Protein AF-A0A3M0XKA7-F1 (afdb_monomer_lite)

Sequence (68 aa):
HPASPNARDSLGEALEAGGRFQEAAAAYRQALELGRGRQDPNLALYRSHLNRVQQKTGPREPSPGPAR

pLDDT: mean 86.7, std 17.02, range [46.19, 98.06]

Foldseek 3Di:
DCQALVNLQVVLVVCVVVVVLVSSLVSLVSSLVSCVVVVNPCNVVSVVSNVVSCVVVDPPDPDPDPDD

Radius of gyration: 12.86 Å; chains: 1; bounding box: 32×37×28 Å

Structure (mmCIF, N/CA/C/O backbone):
data_AF-A0A3M0XKA7-F1
#
_entry.id   AF-A0A3M0XKA7-F1
#
loop_
_atom_site.group_PDB
_atom_site.id
_atom_site.type_symbol
_atom_site.label_atom_id
_atom_site.label_alt_id
_atom_site.label_comp_id
_atom_site.label_asym_id
_atom_site.label_entity_id
_atom_site.label_seq_id
_atom_site.pdbx_PDB_ins_code
_atom_site.Cartn_x
_atom_site.Cartn_y
_atom_site.Cartn_z
_atom_site.occupancy
_atom_site.B_iso_or_equiv
_atom_site.auth_seq_id
_atom_site.auth_comp_id
_atom_site.auth_asym_id
_atom_site.auth_atom_id
_atom_site.pdbx_PDB_model_num
ATOM 1 N N . HIS A 1 1 ? 13.706 1.992 -6.730 1.00 50.53 1 HIS A N 1
ATOM 2 C CA . HIS A 1 1 ? 13.208 3.334 -7.107 1.00 50.53 1 HIS A CA 1
ATOM 3 C C . HIS A 1 1 ? 11.944 3.617 -6.295 1.00 50.53 1 HIS A C 1
ATOM 5 O O . HIS A 1 1 ? 11.079 2.751 -6.305 1.00 50.53 1 HIS A O 1
ATOM 11 N N . PRO A 1 2 ? 11.780 4.774 -5.630 1.00 58.38 2 PRO A N 1
ATOM 12 C CA . PRO A 1 2 ? 10.598 5.137 -4.808 1.00 58.38 2 PRO A CA 1
ATOM 13 C C . PRO A 1 2 ? 9.257 5.254 -5.582 1.00 58.38 2 PRO A C 1
ATOM 15 O O . PRO A 1 2 ? 8.246 5.737 -5.072 1.00 58.38 2 PRO A O 1
ATOM 18 N N . ALA A 1 3 ? 9.250 4.800 -6.837 1.00 71.69 3 ALA A N 1
ATOM 19 C CA . ALA A 1 3 ? 8.111 4.742 -7.744 1.00 71.69 3 ALA A CA 1
ATOM 20 C C . ALA A 1 3 ? 7.859 3.307 -8.252 1.00 71.69 3 ALA A C 1
ATOM 22 O O . ALA A 1 3 ? 7.265 3.130 -9.315 1.00 71.69 3 ALA A O 1
ATOM 23 N N . SER A 1 4 ? 8.360 2.277 -7.555 1.00 90.12 4 SER A N 1
ATOM 24 C CA . SER A 1 4 ? 7.975 0.895 -7.852 1.00 90.12 4 SER A CA 1
ATOM 25 C C . SER A 1 4 ? 6.603 0.579 -7.241 1.00 90.12 4 SER A C 1
ATOM 27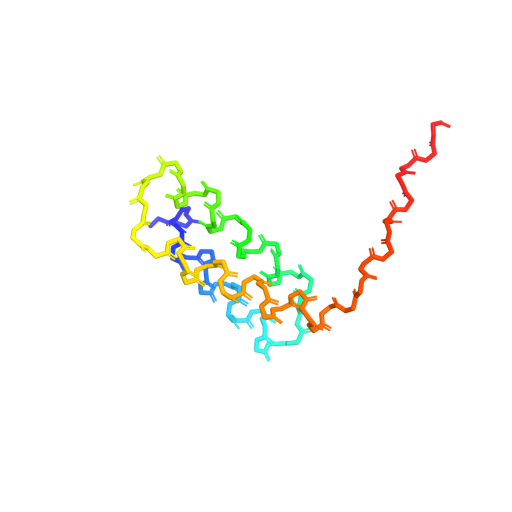 O O . SER A 1 4 ? 6.288 1.093 -6.162 1.00 90.12 4 SER A O 1
ATOM 29 N N . PRO A 1 5 ? 5.800 -0.282 -7.892 1.00 94.19 5 PRO A N 1
ATOM 30 C CA . PRO A 1 5 ? 4.541 -0.776 -7.336 1.00 94.19 5 PRO A CA 1
ATOM 31 C C . PRO A 1 5 ? 4.722 -1.360 -5.928 1.00 94.19 5 PRO A C 1
ATOM 33 O O . PRO A 1 5 ? 4.023 -0.952 -5.006 1.00 94.19 5 PRO A O 1
ATOM 36 N N . ASN A 1 6 ? 5.756 -2.186 -5.726 1.00 93.69 6 ASN A N 1
ATOM 37 C CA . ASN A 1 6 ? 6.085 -2.784 -4.427 1.00 93.69 6 ASN A CA 1
ATOM 38 C C . ASN A 1 6 ? 6.369 -1.740 -3.339 1.00 93.69 6 ASN A C 1
ATOM 40 O O . ASN A 1 6 ? 5.971 -1.930 -2.200 1.00 93.69 6 ASN A O 1
ATOM 44 N N . ALA A 1 7 ? 7.035 -0.625 -3.662 1.00 95.19 7 ALA A N 1
ATOM 45 C CA . ALA A 1 7 ? 7.306 0.406 -2.658 1.00 95.19 7 ALA A CA 1
ATOM 46 C C . ALA A 1 7 ? 6.016 1.100 -2.191 1.00 95.19 7 ALA A C 1
ATOM 48 O O . ALA A 1 7 ? 5.900 1.469 -1.025 1.00 95.19 7 ALA A O 1
ATOM 49 N N . ARG A 1 8 ? 5.040 1.274 -3.094 1.00 95.75 8 ARG A N 1
ATOM 50 C CA . ARG A 1 8 ? 3.714 1.802 -2.742 1.00 95.75 8 ARG A CA 1
ATOM 51 C C . ARG A 1 8 ? 2.881 0.782 -1.977 1.00 95.75 8 ARG A C 1
ATOM 53 O O . ARG A 1 8 ? 2.159 1.177 -1.070 1.00 95.75 8 ARG A O 1
ATOM 60 N N . ASP A 1 9 ? 3.029 -0.498 -2.293 1.00 96.69 9 ASP A N 1
ATOM 61 C CA . ASP A 1 9 ? 2.400 -1.586 -1.549 1.00 96.69 9 ASP A CA 1
ATOM 62 C C . ASP A 1 9 ? 2.915 -1.656 -0.104 1.00 96.69 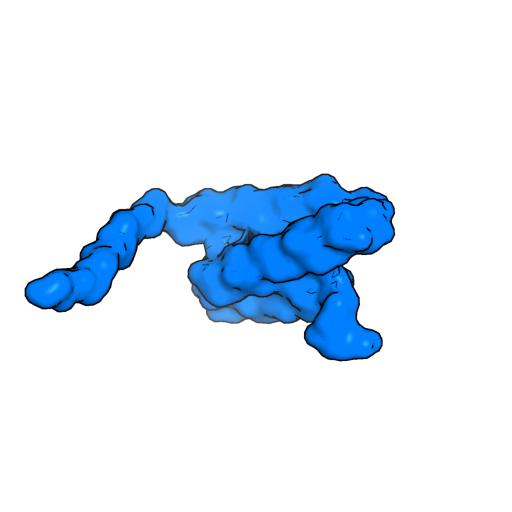9 ASP A C 1
ATOM 64 O O . ASP A 1 9 ? 2.126 -1.510 0.824 1.00 96.69 9 ASP A O 1
ATOM 68 N N . SER A 1 10 ? 4.236 -1.706 0.106 1.00 96.69 10 SER A N 1
ATOM 69 C CA . SER A 1 10 ? 4.822 -1.728 1.455 1.00 96.69 10 SER A CA 1
ATOM 70 C C . SER A 1 10 ? 4.511 -0.466 2.269 1.00 96.69 10 SER A C 1
ATOM 72 O O . SER A 1 10 ? 4.332 -0.535 3.485 1.00 96.69 10 SER A O 1
ATOM 74 N N . LEU A 1 11 ? 4.408 0.702 1.620 1.00 96.94 11 LEU A N 1
ATOM 75 C CA . LEU A 1 11 ? 3.912 1.914 2.279 1.00 96.94 11 LEU A CA 1
ATOM 76 C C . LEU A 1 11 ? 2.452 1.743 2.726 1.00 96.94 11 LEU A C 1
ATOM 78 O O . LEU A 1 11 ? 2.103 2.142 3.835 1.00 96.94 11 LEU A O 1
ATOM 82 N N . GLY A 1 12 ? 1.609 1.150 1.879 1.00 97.38 12 GLY A N 1
ATOM 83 C CA . GLY A 1 12 ? 0.229 0.820 2.217 1.00 97.38 12 GLY A CA 1
ATOM 84 C C . GLY A 1 12 ? 0.134 -0.114 3.420 1.00 97.38 12 GLY A C 1
ATOM 85 O O . GLY A 1 12 ? -0.653 0.156 4.325 1.00 97.38 12 GLY A O 1
ATOM 86 N N . GLU A 1 13 ? 0.983 -1.139 3.484 1.00 97.88 13 GLU A N 1
ATOM 87 C CA . GLU A 1 13 ? 1.044 -2.073 4.614 1.00 97.88 13 GLU A CA 1
ATOM 88 C C . GLU A 1 13 ? 1.449 -1.369 5.912 1.00 97.88 13 GLU A C 1
ATOM 90 O O . GLU A 1 13 ? 0.804 -1.551 6.945 1.00 97.88 13 GLU A O 1
ATOM 95 N N . ALA A 1 14 ? 2.468 -0.506 5.858 1.00 98.06 14 ALA A N 1
ATOM 96 C CA . ALA A 1 14 ? 2.910 0.270 7.015 1.00 98.06 14 ALA A CA 1
ATOM 97 C C . ALA A 1 14 ? 1.820 1.236 7.518 1.00 98.06 14 ALA A C 1
ATOM 99 O O . ALA A 1 14 ? 1.592 1.358 8.723 1.00 98.06 14 ALA A O 1
ATOM 100 N N . LEU A 1 15 ? 1.111 1.903 6.603 1.00 97.81 15 LEU A N 1
ATOM 101 C CA . LEU A 1 15 ? -0.011 2.784 6.937 1.00 97.81 15 LEU A CA 1
ATOM 102 C C . LEU A 1 15 ? -1.197 1.998 7.507 1.00 97.81 15 LEU A C 1
ATOM 104 O O . LEU A 1 15 ? -1.817 2.437 8.475 1.00 97.81 15 LEU A O 1
ATOM 108 N N . GLU A 1 16 ? -1.496 0.828 6.941 1.00 97.06 16 GLU A N 1
ATOM 109 C CA . GLU A 1 16 ? -2.542 -0.068 7.429 1.00 97.06 16 GLU A CA 1
ATOM 110 C C . GLU A 1 16 ? -2.237 -0.567 8.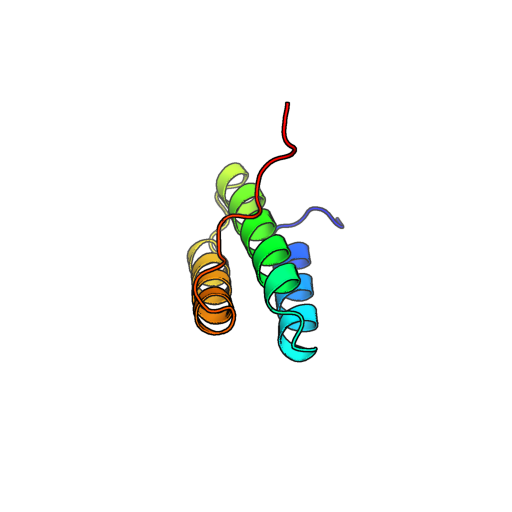844 1.00 97.06 16 GLU A C 1
ATOM 112 O O . GLU A 1 16 ? -3.127 -0.543 9.695 1.00 97.06 16 GLU A O 1
ATOM 117 N N . ALA A 1 17 ? -0.991 -0.961 9.116 1.00 97.25 17 ALA A N 1
ATOM 118 C CA . ALA A 1 17 ? -0.542 -1.351 10.450 1.00 97.25 17 ALA A CA 1
ATOM 119 C C . ALA A 1 17 ? -0.675 -0.200 11.464 1.00 97.25 17 ALA A C 1
ATOM 121 O O . ALA A 1 17 ? -0.992 -0.435 12.627 1.00 97.25 17 ALA A O 1
ATOM 122 N N . GLY A 1 18 ? -0.505 1.046 11.013 1.00 96.50 18 GLY A N 1
ATOM 123 C CA . GLY A 1 18 ? -0.730 2.251 11.814 1.00 96.50 18 GLY A CA 1
ATOM 124 C C . GLY A 1 18 ? -2.194 2.692 11.935 1.00 96.50 18 GLY A C 1
ATOM 125 O O . GLY A 1 18 ? -2.449 3.773 12.459 1.00 96.50 18 GLY A O 1
ATOM 126 N N . GLY A 1 19 ? -3.160 1.928 11.409 1.00 95.56 19 GLY A N 1
ATOM 127 C CA . GLY A 1 19 ? -4.587 2.282 11.426 1.00 95.56 19 GLY A CA 1
ATOM 128 C C . GLY A 1 19 ? -4.982 3.404 10.456 1.00 95.56 19 GLY A C 1
ATOM 129 O O . GLY A 1 19 ? -6.137 3.829 10.417 1.00 95.56 19 GLY A O 1
ATOM 130 N N . ARG A 1 20 ? -4.048 3.881 9.626 1.00 96.81 20 ARG A N 1
ATOM 131 C CA . ARG A 1 20 ? -4.234 4.979 8.665 1.00 96.81 20 ARG A CA 1
ATOM 132 C C . ARG A 1 20 ? -4.851 4.456 7.367 1.00 96.81 20 ARG A C 1
ATOM 134 O O . ARG A 1 20 ? -4.274 4.554 6.284 1.00 96.81 20 ARG A O 1
ATOM 141 N N . PHE A 1 21 ? -6.040 3.864 7.467 1.00 95.06 21 PHE A N 1
ATOM 142 C CA . PHE A 1 21 ? -6.633 3.072 6.383 1.00 95.06 21 PHE A CA 1
ATOM 143 C C . PHE A 1 21 ? -6.943 3.877 5.106 1.00 95.06 21 PHE A C 1
ATOM 145 O O . PHE A 1 21 ? -6.797 3.350 4.004 1.00 95.06 21 PHE A O 1
ATOM 152 N N . GLN A 1 22 ? -7.314 5.158 5.223 1.00 94.19 22 GLN A N 1
ATOM 153 C CA . GLN A 1 22 ? -7.539 6.036 4.060 1.00 94.19 22 GLN A CA 1
ATOM 154 C C . GLN A 1 22 ? -6.252 6.256 3.249 1.00 94.19 22 GLN A C 1
ATOM 156 O O . GLN A 1 22 ? -6.269 6.235 2.017 1.00 94.19 22 GLN A O 1
ATOM 161 N N . GLU A 1 23 ? -5.124 6.436 3.933 1.00 95.69 23 GLU A N 1
ATOM 162 C CA . GLU A 1 23 ? -3.825 6.661 3.296 1.00 95.69 23 GLU A CA 1
ATOM 163 C C . GLU A 1 23 ? -3.247 5.354 2.756 1.00 95.69 23 GLU A C 1
ATOM 165 O O . GLU A 1 23 ? -2.716 5.338 1.646 1.00 95.69 23 GLU A O 1
ATOM 170 N N . ALA A 1 24 ? -3.453 4.240 3.466 1.00 97.31 24 ALA A N 1
ATOM 171 C CA . ALA A 1 24 ? -3.148 2.908 2.954 1.00 97.31 24 ALA A CA 1
ATOM 172 C C . ALA A 1 24 ? -3.887 2.638 1.631 1.00 97.31 24 ALA A C 1
ATOM 174 O O . ALA A 1 24 ? -3.279 2.229 0.643 1.00 97.31 24 ALA A O 1
ATOM 175 N N . ALA A 1 25 ? -5.183 2.962 1.561 1.00 96.25 25 ALA A N 1
ATOM 176 C CA . ALA A 1 25 ? -5.969 2.829 0.336 1.00 96.25 25 ALA A CA 1
ATOM 177 C C . ALA A 1 25 ? -5.448 3.721 -0.806 1.00 96.25 25 ALA A C 1
ATOM 179 O O . ALA A 1 25 ? -5.520 3.344 -1.977 1.00 96.25 25 ALA A O 1
ATOM 180 N N . ALA A 1 26 ? -4.922 4.912 -0.508 1.00 96.06 26 ALA A N 1
ATOM 181 C CA . ALA A 1 26 ? -4.261 5.742 -1.515 1.00 96.06 26 ALA A CA 1
ATOM 182 C C . ALA A 1 26 ? -2.963 5.090 -2.027 1.00 96.06 26 ALA A C 1
ATOM 184 O O . ALA A 1 26 ? -2.758 5.032 -3.239 1.00 96.06 26 ALA A O 1
ATOM 185 N N . ALA A 1 27 ? -2.142 4.535 -1.134 1.00 96.75 27 ALA A N 1
ATOM 186 C CA . ALA A 1 27 ? -0.892 3.871 -1.490 1.00 96.75 27 ALA A CA 1
ATOM 187 C C . ALA A 1 27 ? -1.122 2.608 -2.347 1.00 96.75 27 ALA A C 1
ATOM 189 O O . ALA A 1 27 ? -0.539 2.487 -3.426 1.00 96.75 27 ALA A O 1
ATOM 190 N N . TYR A 1 28 ? -2.050 1.726 -1.956 1.00 97.00 28 TYR A N 1
ATOM 191 C CA . TYR A 1 28 ? -2.383 0.527 -2.739 1.00 97.00 28 TYR A CA 1
ATOM 192 C C . TYR A 1 28 ? -3.003 0.853 -4.107 1.00 97.00 28 TYR A C 1
ATOM 194 O O . TYR A 1 28 ? -2.738 0.156 -5.088 1.00 97.00 28 TYR A O 1
ATOM 202 N N . ARG A 1 29 ? -3.787 1.938 -4.223 1.00 96.38 29 ARG A N 1
ATOM 203 C CA . ARG A 1 29 ? -4.269 2.419 -5.533 1.00 96.38 29 ARG A CA 1
ATOM 204 C C . ARG A 1 29 ? -3.115 2.811 -6.448 1.00 96.38 29 ARG A C 1
ATOM 206 O O . ARG A 1 29 ? -3.094 2.385 -7.598 1.00 96.38 29 ARG A O 1
ATOM 213 N N . GLN A 1 30 ? -2.130 3.539 -5.930 1.00 95.94 30 GLN A N 1
ATOM 214 C CA . GLN A 1 30 ? -0.946 3.898 -6.711 1.00 95.94 30 GLN A CA 1
ATOM 215 C C . GLN A 1 30 ? -0.108 2.669 -7.085 1.00 95.94 30 GLN A C 1
ATOM 217 O O . GLN A 1 30 ? 0.405 2.605 -8.201 1.00 95.94 30 GLN A O 1
ATOM 222 N N . ALA A 1 31 ? 0.010 1.675 -6.195 1.00 96.75 31 ALA A N 1
ATOM 223 C CA . ALA A 1 31 ? 0.660 0.402 -6.513 1.00 96.75 31 ALA A CA 1
ATOM 224 C C . ALA A 1 31 ? -0.032 -0.299 -7.695 1.00 96.75 31 ALA A C 1
ATOM 226 O O . ALA A 1 31 ? 0.635 -0.727 -8.636 1.00 96.75 31 ALA A O 1
ATOM 227 N N . LEU A 1 32 ? -1.370 -0.336 -7.704 1.00 96.50 32 LEU A N 1
ATOM 228 C CA . LEU A 1 32 ? -2.158 -0.880 -8.815 1.00 96.50 32 LEU A CA 1
ATOM 229 C C . LEU A 1 32 ? -1.971 -0.111 -10.122 1.00 96.50 32 LEU A C 1
ATOM 231 O O . LEU A 1 32 ? -1.827 -0.731 -11.173 1.00 96.50 32 LEU A O 1
ATOM 235 N N . GLU A 1 33 ? -1.993 1.219 -10.086 1.00 95.62 33 GLU A N 1
ATOM 236 C CA . GLU A 1 33 ? -1.814 2.054 -11.280 1.00 95.62 33 GLU A CA 1
ATOM 237 C C . GLU A 1 33 ? -0.426 1.852 -11.896 1.00 95.62 33 GLU A C 1
ATOM 239 O O . GLU A 1 33 ? -0.306 1.579 -13.093 1.00 95.62 33 GLU A O 1
ATOM 244 N N . LEU A 1 34 ? 0.619 1.895 -11.065 1.00 94.81 34 LEU A N 1
ATOM 245 C CA . LEU A 1 34 ? 1.997 1.666 -11.497 1.00 94.81 34 LEU A CA 1
ATOM 246 C C . LEU A 1 34 ? 2.207 0.228 -11.979 1.00 94.81 34 LEU A C 1
ATOM 248 O O . LEU A 1 34 ? 2.896 0.013 -12.976 1.00 94.81 34 LEU A O 1
ATOM 252 N N . GLY A 1 35 ? 1.614 -0.749 -11.290 1.00 94.69 35 GLY A N 1
ATOM 253 C CA . GLY A 1 35 ? 1.696 -2.158 -11.657 1.00 94.69 35 GLY A CA 1
ATOM 254 C C . GLY A 1 35 ? 1.015 -2.442 -12.994 1.00 94.69 35 GLY A C 1
ATOM 255 O O . GLY A 1 35 ? 1.557 -3.179 -13.810 1.00 94.69 35 GLY A O 1
ATOM 256 N N . ARG A 1 36 ? -0.129 -1.802 -13.278 1.00 94.44 36 ARG A N 1
ATOM 257 C CA . ARG A 1 36 ? -0.867 -1.986 -14.540 1.00 94.44 36 ARG A CA 1
ATOM 258 C C . ARG A 1 36 ? -0.052 -1.496 -15.723 1.00 94.44 36 ARG A C 1
ATOM 260 O O . ARG A 1 36 ? 0.071 -2.218 -16.706 1.00 94.44 36 ARG A O 1
ATOM 267 N N . GLY A 1 37 ? 0.554 -0.314 -15.595 1.00 91.44 37 GLY A N 1
ATOM 268 C CA . GLY A 1 37 ? 1.428 0.244 -16.630 1.00 91.44 37 GLY A CA 1
ATOM 269 C C . GLY A 1 37 ? 2.684 -0.591 -16.899 1.00 91.44 37 GLY A C 1
ATOM 270 O O . GLY A 1 37 ? 3.305 -0.432 -17.943 1.00 91.44 37 GLY A O 1
ATOM 271 N N . ARG A 1 38 ? 3.058 -1.483 -15.973 1.00 90.12 38 ARG A N 1
ATOM 272 C CA . ARG A 1 38 ? 4.258 -2.331 -16.049 1.00 90.12 38 ARG A CA 1
ATOM 273 C C . ARG A 1 38 ? 3.952 -3.820 -16.227 1.00 90.12 38 ARG A C 1
ATOM 275 O O . ARG A 1 38 ? 4.889 -4.607 -16.246 1.00 90.12 38 ARG A O 1
ATOM 282 N N . GLN A 1 39 ? 2.674 -4.198 -16.329 1.00 91.88 39 GLN A N 1
ATOM 283 C CA . GLN A 1 39 ? 2.220 -5.595 -16.331 1.00 91.88 39 GLN A CA 1
ATOM 284 C C . GLN A 1 39 ? 2.775 -6.401 -15.141 1.00 91.88 39 GLN A C 1
ATOM 286 O O . GLN A 1 39 ? 3.203 -7.543 -15.285 1.00 91.88 39 GLN A O 1
ATOM 291 N N . ASP A 1 40 ? 2.782 -5.785 -13.956 1.00 92.62 40 ASP A N 1
ATOM 292 C CA . ASP A 1 40 ? 3.318 -6.395 -12.740 1.00 92.62 40 ASP A CA 1
ATOM 293 C C . ASP A 1 40 ? 2.508 -7.650 -12.353 1.00 92.62 40 ASP A C 1
ATOM 295 O O . ASP A 1 40 ? 1.273 -7.589 -12.289 1.00 92.62 40 ASP A O 1
ATOM 299 N N . PRO A 1 41 ? 3.154 -8.792 -12.061 1.00 95.06 41 PRO A N 1
ATOM 300 C CA . PRO A 1 41 ? 2.449 -10.011 -11.666 1.00 95.06 41 PRO A CA 1
ATOM 301 C C . PRO A 1 41 ? 1.675 -9.861 -10.345 1.00 95.06 41 PRO A C 1
ATOM 303 O O . PRO A 1 41 ? 0.724 -10.601 -10.099 1.00 95.06 41 PRO A O 1
ATOM 306 N N . ASN A 1 42 ? 2.024 -8.880 -9.507 1.00 95.38 42 ASN A N 1
ATOM 307 C CA . ASN A 1 42 ? 1.426 -8.685 -8.186 1.00 95.38 42 ASN A CA 1
ATOM 308 C C . ASN A 1 42 ? 0.162 -7.817 -8.200 1.00 95.38 42 ASN A C 1
ATOM 310 O O . ASN A 1 42 ? -0.358 -7.457 -7.144 1.00 95.38 42 ASN A O 1
ATOM 314 N N . LEU A 1 43 ? -0.398 -7.505 -9.372 1.00 95.38 43 LEU A N 1
ATOM 315 C CA . LEU A 1 43 ? -1.642 -6.735 -9.477 1.00 95.38 43 LEU A CA 1
ATOM 316 C C . LEU A 1 43 ? -2.793 -7.307 -8.637 1.00 95.38 43 LEU A C 1
ATOM 318 O O . LEU A 1 43 ? -3.578 -6.554 -8.055 1.00 95.38 43 LEU A O 1
ATOM 322 N N . ALA A 1 44 ? -2.898 -8.634 -8.557 1.00 96.50 44 ALA A N 1
ATOM 323 C CA . ALA A 1 44 ? -3.902 -9.292 -7.727 1.00 96.50 44 ALA A CA 1
ATOM 324 C C . ALA A 1 44 ? -3.668 -9.051 -6.224 1.00 96.50 44 ALA A C 1
ATOM 326 O O . ALA A 1 44 ? -4.635 -8.856 -5.481 1.00 96.50 44 ALA A O 1
ATOM 327 N N . LEU A 1 45 ? -2.405 -9.014 -5.791 1.00 96.75 45 LEU A N 1
ATOM 328 C CA . LEU A 1 45 ? -2.021 -8.754 -4.407 1.00 96.75 45 LEU A CA 1
ATOM 329 C C . LEU A 1 45 ? -2.385 -7.321 -4.000 1.00 96.75 45 LEU A C 1
ATOM 331 O O . LEU A 1 45 ? -3.155 -7.135 -3.059 1.00 96.75 45 LEU A O 1
ATOM 335 N N . TYR A 1 46 ? -1.969 -6.321 -4.784 1.00 96.38 46 TYR A N 1
ATOM 336 C CA . TYR A 1 46 ? -2.272 -4.910 -4.501 1.00 96.38 46 TYR A CA 1
ATOM 337 C C . TYR A 1 46 ? -3.782 -4.643 -4.449 1.00 96.38 46 TYR A C 1
ATOM 339 O O . TYR A 1 46 ? -4.269 -3.872 -3.621 1.00 96.38 46 TYR A O 1
ATOM 347 N N . ARG A 1 47 ? -4.559 -5.317 -5.310 1.00 97.25 47 ARG A N 1
ATOM 348 C CA . ARG A 1 47 ? -6.027 -5.237 -5.293 1.00 97.25 47 ARG A CA 1
ATOM 349 C C . ARG A 1 47 ? -6.618 -5.848 -4.031 1.00 97.25 47 ARG A C 1
ATOM 351 O O . ARG A 1 47 ? -7.564 -5.292 -3.482 1.00 97.25 47 ARG A O 1
ATOM 358 N N . SER A 1 48 ? -6.067 -6.965 -3.572 1.00 97.81 48 SER A N 1
ATOM 359 C CA . SER A 1 48 ? -6.517 -7.624 -2.346 1.00 97.81 48 SER A CA 1
ATOM 360 C C . SER A 1 48 ? -6.254 -6.745 -1.124 1.00 97.81 48 SER A C 1
ATOM 362 O O .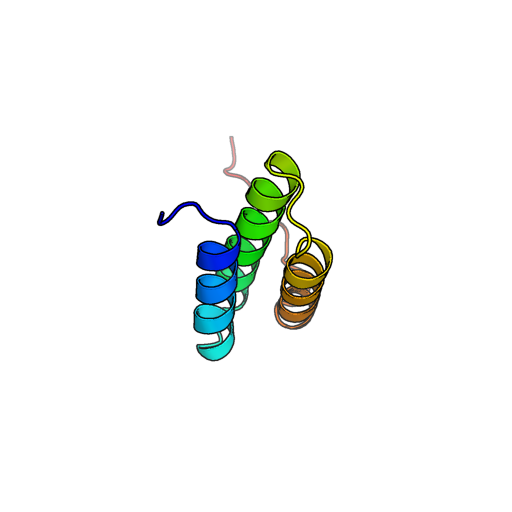 SER A 1 48 ? -7.147 -6.569 -0.296 1.00 97.81 48 SER A O 1
ATOM 364 N N . HIS A 1 49 ? -5.080 -6.116 -1.058 1.00 97.19 49 HIS A N 1
ATOM 365 C CA . HIS A 1 49 ? -4.746 -5.148 -0.019 1.00 97.19 49 HIS A CA 1
ATOM 366 C C . HIS A 1 49 ? -5.683 -3.934 -0.030 1.00 97.19 49 HIS A C 1
ATOM 368 O O . HIS A 1 49 ? -6.251 -3.591 1.008 1.00 97.19 49 HIS A O 1
ATOM 374 N N . LEU A 1 50 ? -5.936 -3.345 -1.207 1.00 96.50 50 LEU A N 1
ATOM 375 C CA . LEU A 1 50 ? -6.882 -2.239 -1.357 1.00 96.50 50 LEU A CA 1
ATOM 376 C C . LEU A 1 50 ? -8.293 -2.618 -0.883 1.00 96.50 50 LEU A C 1
ATOM 378 O O . LEU A 1 50 ? -8.883 -1.896 -0.084 1.00 96.50 50 LEU A O 1
ATOM 382 N N . ASN A 1 51 ? -8.818 -3.760 -1.331 1.00 96.19 51 ASN A N 1
ATOM 383 C CA . ASN A 1 51 ? -10.146 -4.237 -0.937 1.00 96.19 51 ASN A CA 1
ATOM 384 C C . ASN A 1 51 ? -10.236 -4.481 0.577 1.00 96.19 51 ASN A C 1
ATOM 386 O O . ASN A 1 51 ? -11.259 -4.193 1.199 1.00 96.19 51 ASN A O 1
ATOM 390 N N . ARG A 1 52 ? -9.168 -5.006 1.192 1.00 95.38 52 ARG A N 1
ATOM 391 C CA . ARG A 1 52 ? -9.098 -5.223 2.641 1.00 95.38 52 ARG A CA 1
ATOM 392 C C . ARG A 1 52 ? -9.197 -3.906 3.406 1.00 95.38 52 ARG A C 1
ATOM 394 O O . ARG A 1 52 ? -10.005 -3.808 4.326 1.00 95.38 52 ARG A O 1
ATOM 401 N N . VAL A 1 53 ? -8.419 -2.888 3.034 1.00 95.31 53 VAL A N 1
ATOM 402 C CA . VAL A 1 53 ? -8.472 -1.591 3.733 1.00 95.31 5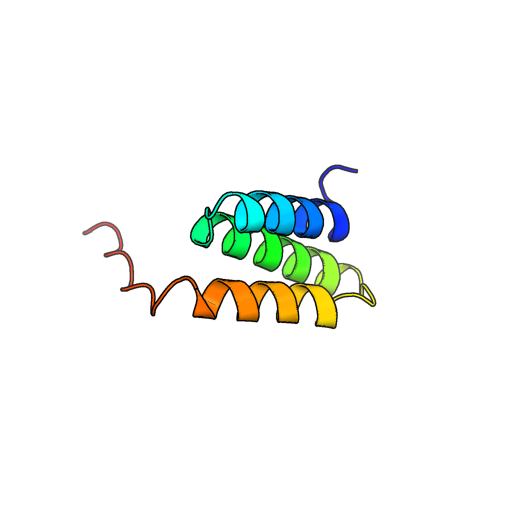3 VAL A CA 1
ATOM 403 C C . VAL A 1 53 ? -9.744 -0.811 3.434 1.00 95.31 53 VAL A C 1
ATOM 405 O O . VAL A 1 53 ? -10.238 -0.125 4.321 1.00 95.31 53 VAL A O 1
ATOM 408 N N . GLN A 1 54 ? -10.327 -0.974 2.245 1.00 92.06 54 GLN A N 1
ATOM 409 C CA . GLN A 1 54 ? -11.616 -0.377 1.895 1.00 92.06 54 GLN A CA 1
ATOM 410 C C . GLN A 1 54 ? -12.782 -0.932 2.708 1.00 92.06 54 GLN A C 1
ATOM 412 O O . GLN A 1 54 ? -13.774 -0.242 2.863 1.00 92.06 54 GLN A O 1
ATOM 417 N N . GLN A 1 55 ? -12.687 -2.149 3.241 1.00 92.31 55 GLN A N 1
ATOM 418 C CA . GLN A 1 55 ? -13.693 -2.655 4.180 1.00 92.31 55 GLN A CA 1
ATOM 419 C C . GLN A 1 55 ? -13.517 -2.063 5.584 1.00 92.31 55 GLN A C 1
ATOM 421 O O . GLN A 1 55 ? -14.485 -1.935 6.327 1.00 92.3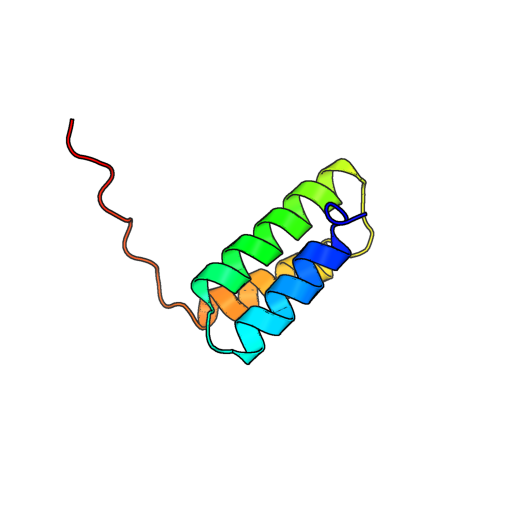1 55 GLN A O 1
ATOM 426 N N . LYS A 1 56 ? -12.284 -1.683 5.946 1.00 88.44 56 LYS A N 1
ATOM 427 C CA . LYS A 1 56 ? -11.960 -1.043 7.232 1.00 88.44 56 LYS A CA 1
ATOM 428 C C . LYS A 1 56 ? -12.287 0.448 7.228 1.00 88.44 56 LYS A C 1
ATOM 430 O O . LYS A 1 56 ? -12.671 1.004 8.251 1.00 88.44 56 LYS A O 1
ATOM 435 N N . THR A 1 57 ? -12.156 1.100 6.077 1.00 77.00 57 THR A N 1
ATOM 436 C CA . THR A 1 57 ? -12.742 2.415 5.841 1.00 77.00 57 THR A CA 1
ATOM 437 C C . THR A 1 57 ? -14.184 2.210 5.402 1.00 77.00 57 THR A C 1
ATOM 439 O O . THR A 1 57 ? -14.411 1.954 4.228 1.00 77.00 57 THR A O 1
ATOM 442 N N . GLY A 1 58 ? -15.164 2.306 6.304 1.00 65.38 58 GLY A N 1
ATOM 443 C CA . GLY A 1 58 ? -16.583 2.291 5.910 1.00 65.38 58 GLY A CA 1
ATOM 444 C C . GLY A 1 58 ? -16.866 3.230 4.720 1.00 65.38 58 GLY A C 1
ATOM 445 O O . GLY A 1 58 ? -16.034 4.099 4.436 1.00 65.38 58 GLY A O 1
ATOM 446 N N . PRO A 1 59 ? -17.994 3.052 4.001 1.00 55.97 59 PRO A N 1
ATOM 447 C CA . PRO A 1 59 ? -18.281 3.765 2.757 1.00 55.97 59 PRO A CA 1
ATOM 448 C C . PRO A 1 59 ? -17.962 5.246 2.929 1.00 55.97 59 PRO A C 1
ATOM 450 O O . PRO A 1 59 ? -18.592 5.948 3.714 1.00 55.97 59 PRO A O 1
ATOM 453 N N . ARG A 1 60 ? -16.894 5.683 2.255 1.00 52.19 60 ARG A N 1
ATOM 454 C CA . ARG A 1 60 ? -16.431 7.063 2.286 1.00 52.19 60 ARG A CA 1
ATOM 455 C C . ARG A 1 60 ? -17.586 7.878 1.726 1.00 52.19 60 ARG A C 1
ATOM 457 O O . ARG A 1 60 ? -17.859 7.774 0.530 1.00 52.19 60 ARG A O 1
ATOM 464 N N . GLU A 1 61 ? -18.272 8.638 2.579 1.00 47.69 61 GLU A N 1
ATOM 465 C CA . GLU A 1 61 ? -19.149 9.696 2.093 1.00 47.69 61 GLU A CA 1
ATOM 466 C C . GLU A 1 61 ? -18.359 10.491 1.046 1.00 47.69 61 GLU A C 1
ATOM 468 O O . GLU A 1 61 ? -17.162 10.760 1.250 1.00 47.69 61 GLU A O 1
ATOM 473 N N . PRO A 1 62 ? -18.958 10.793 -0.117 1.00 48.72 62 PRO A N 1
ATOM 474 C CA . PRO A 1 62 ? -18.283 11.605 -1.108 1.00 48.72 62 PRO A CA 1
ATOM 475 C C . PRO A 1 62 ? -17.897 12.914 -0.423 1.00 48.72 62 PRO A C 1
ATOM 477 O O . PRO A 1 62 ? -18.760 13.644 0.056 1.00 48.72 62 PRO A O 1
ATOM 480 N N . SER A 1 63 ? -16.591 13.193 -0.333 1.00 46.19 63 SER A N 1
ATOM 481 C CA . SER A 1 63 ? -16.116 14.509 0.088 1.00 46.19 63 SER A CA 1
ATOM 482 C C . SER A 1 63 ? -16.876 15.539 -0.751 1.00 46.19 63 SER A C 1
ATOM 484 O O . SER A 1 63 ? -16.828 15.407 -1.980 1.00 46.19 63 SER A O 1
ATOM 486 N N . PRO A 1 64 ? -17.596 16.506 -0.151 1.00 47.19 64 PRO A N 1
ATOM 487 C CA . PRO A 1 64 ? -18.234 17.548 -0.933 1.00 47.19 64 PRO A CA 1
ATOM 488 C C . PRO A 1 64 ? -17.120 18.226 -1.728 1.00 47.19 64 PRO A C 1
ATOM 490 O O . PRO A 1 64 ? -16.169 18.764 -1.156 1.00 47.19 64 PRO A O 1
ATOM 493 N N . GLY A 1 65 ? -17.177 18.085 -3.054 1.00 47.78 65 GLY A N 1
ATOM 494 C CA . GLY A 1 65 ? -16.276 18.803 -3.946 1.00 47.78 65 GLY A CA 1
ATOM 495 C C . GLY A 1 65 ? -16.375 20.298 -3.636 1.00 47.78 65 GLY A C 1
ATOM 496 O O . GLY A 1 65 ? -17.438 20.741 -3.192 1.00 47.78 65 GLY A O 1
ATOM 497 N N . PRO A 1 66 ? -15.291 21.072 -3.812 1.00 56.00 66 PRO A N 1
ATOM 498 C CA . PRO A 1 66 ? -15.315 22.489 -3.484 1.00 56.00 66 PRO A CA 1
ATOM 499 C C . PRO A 1 66 ? -16.487 23.146 -4.217 1.00 56.00 66 PRO A C 1
ATOM 501 O O . PRO A 1 66 ? -16.613 23.015 -5.438 1.00 56.00 66 PRO A O 1
ATOM 504 N N . ALA A 1 67 ? -17.376 23.776 -3.445 1.00 53.00 67 ALA A N 1
ATOM 505 C CA . ALA A 1 67 ? -18.462 24.580 -3.977 1.00 53.00 67 ALA A CA 1
ATOM 506 C C . ALA A 1 67 ? -17.867 25.606 -4.955 1.00 53.00 67 ALA A C 1
ATOM 508 O O . ALA A 1 67 ? -16.861 26.244 -4.638 1.00 53.00 67 ALA A O 1
ATOM 509 N N . ARG A 1 68 ? -18.448 25.661 -6.159 1.00 61.06 68 ARG A N 1
ATOM 510 C CA . ARG A 1 68 ? -18.101 26.628 -7.210 1.00 61.06 68 ARG A CA 1
ATOM 511 C C . ARG A 1 68 ? -18.277 28.062 -6.735 1.00 61.06 68 ARG A C 1
ATOM 513 O O . ARG A 1 68 ? -19.236 28.299 -5.968 1.00 61.06 68 ARG A O 1
#

Secondary structure (DSSP, 8-state):
-TTSHHHHHHHHHHHHHTT-HHHHHHHHHHHHHHHHHTT-TTHHHHHHHHHHHHHHS---PPP-PPP-